Protein AF-A0A659UG24-F1 (afdb_monomer_lite)

pLDDT: mean 96.51, std 4.01, range [73.5, 98.75]

Radius of gyration: 14.36 Å; chains: 1; bounding box: 29×17×43 Å

Foldseek 3Di:
DDDPVNDDPPDDDDDPVVLLVVLLVVLVVCVVVVHAAADDCVVPVDVVSVVSSVVSPHDD

Sequence (60 aa):
MPTIHDLDTPSILIDVARAEANIARAQAHADKNGLKLRPHIKTHKLPYWAKKQVAAGAVG

Structure (mmCIF, N/CA/C/O backbone):
data_AF-A0A659UG24-F1
#
_entry.id   AF-A0A659UG24-F1
#
loop_
_atom_site.group_PDB
_atom_site.id
_atom_site.type_symbol
_atom_site.label_atom_id
_atom_site.label_alt_id
_atom_site.label_comp_id
_atom_site.label_asym_id
_atom_site.label_entity_id
_atom_site.label_seq_id
_atom_site.pdbx_PDB_ins_code
_atom_site.Cartn_x
_atom_site.Cartn_y
_atom_site.Cartn_z
_atom_site.occupancy
_atom_site.B_iso_or_equiv
_atom_site.auth_seq_id
_atom_site.auth_comp_id
_atom_site.auth_asym_id
_atom_site.auth_atom_id
_atom_site.pdbx_PDB_model_num
ATOM 1 N N . MET A 1 1 ? 2.725 -5.076 -27.259 1.00 73.50 1 MET A N 1
ATOM 2 C CA . MET A 1 1 ? 2.756 -4.364 -25.964 1.00 73.50 1 MET A CA 1
ATOM 3 C C . MET A 1 1 ? 4.097 -4.655 -25.326 1.00 73.50 1 MET A C 1
ATOM 5 O O . MET A 1 1 ? 4.489 -5.815 -25.397 1.00 73.50 1 MET A O 1
ATOM 9 N N . PRO A 1 2 ? 4.796 -3.652 -24.776 1.00 81.38 2 PRO A N 1
ATOM 10 C CA . PRO A 1 2 ? 6.046 -3.891 -24.067 1.00 81.38 2 PRO A CA 1
ATOM 11 C C . PRO A 1 2 ? 5.810 -4.835 -22.879 1.00 81.38 2 PRO A C 1
ATOM 13 O O . PRO A 1 2 ? 4.778 -4.778 -22.208 1.00 81.38 2 PRO A O 1
ATOM 16 N N . THR A 1 3 ? 6.759 -5.733 -22.673 1.00 94.81 3 THR A N 1
ATOM 17 C CA . THR A 1 3 ? 6.857 -6.725 -21.605 1.00 94.81 3 THR A CA 1
ATOM 18 C C . THR A 1 3 ? 7.870 -6.259 -20.559 1.00 94.81 3 THR A C 1
ATOM 20 O O . THR A 1 3 ? 8.569 -5.265 -20.746 1.00 94.81 3 THR A O 1
ATOM 23 N N . ILE A 1 4 ? 8.006 -6.999 -19.456 1.00 94.88 4 ILE A N 1
ATOM 24 C CA . ILE A 1 4 ? 9.038 -6.699 -18.450 1.00 94.88 4 ILE A CA 1
ATOM 25 C C . ILE A 1 4 ? 10.469 -6.812 -19.003 1.00 94.88 4 ILE A C 1
ATOM 27 O O . ILE A 1 4 ? 11.380 -6.233 -18.422 1.00 94.88 4 ILE A O 1
ATOM 31 N N . HIS A 1 5 ? 10.666 -7.552 -20.101 1.00 95.12 5 HIS A N 1
ATOM 32 C CA . HIS A 1 5 ? 11.974 -7.750 -20.731 1.00 95.12 5 HIS A CA 1
ATOM 33 C C . HIS A 1 5 ? 12.398 -6.572 -21.614 1.00 95.12 5 HIS A C 1
ATOM 35 O O . HIS A 1 5 ? 13.563 -6.495 -21.985 1.00 95.12 5 HIS A O 1
ATOM 41 N N . ASP A 1 6 ? 11.479 -5.649 -21.910 1.00 96.12 6 ASP A N 1
ATOM 42 C CA . ASP A 1 6 ? 11.745 -4.458 -22.723 1.00 96.12 6 ASP A CA 1
ATOM 43 C C . ASP A 1 6 ? 12.215 -3.255 -21.879 1.00 96.12 6 ASP A C 1
ATOM 45 O O . ASP A 1 6 ? 12.336 -2.145 -22.389 1.00 96.12 6 ASP A O 1
ATOM 49 N N . LEU A 1 7 ? 12.434 -3.446 -20.573 1.00 95.88 7 LEU A N 1
ATOM 50 C CA . LEU A 1 7 ? 12.871 -2.397 -19.653 1.00 95.88 7 LEU A CA 1
ATOM 51 C C . LEU A 1 7 ? 14.396 -2.353 -19.542 1.00 95.88 7 LEU A C 1
ATOM 53 O O . LEU A 1 7 ? 15.036 -3.372 -19.281 1.00 95.88 7 LEU A O 1
ATOM 57 N N . ASP A 1 8 ? 14.958 -1.147 -19.624 1.00 96.81 8 ASP A N 1
ATOM 58 C CA . ASP A 1 8 ? 16.373 -0.919 -19.341 1.00 96.81 8 ASP A CA 1
ATOM 59 C C . ASP A 1 8 ? 16.708 -1.274 -17.886 1.00 96.81 8 ASP A C 1
ATOM 61 O O . ASP A 1 8 ? 15.948 -1.005 -16.947 1.00 96.81 8 ASP A O 1
ATOM 65 N N . THR A 1 9 ? 17.877 -1.879 -17.681 1.00 95.88 9 THR A N 1
ATOM 66 C CA . THR A 1 9 ? 18.346 -2.289 -16.354 1.00 95.88 9 THR A CA 1
ATOM 67 C C . THR A 1 9 ? 19.417 -1.338 -15.814 1.00 95.88 9 THR A C 1
ATOM 69 O O . THR A 1 9 ? 20.339 -1.001 -16.559 1.00 95.88 9 THR A O 1
ATOM 72 N N . PRO A 1 10 ? 19.374 -0.970 -14.515 1.00 95.44 10 PRO A N 1
ATOM 73 C CA . PRO A 1 10 ? 18.480 -1.499 -13.484 1.00 95.44 10 PRO A CA 1
ATOM 74 C C . PRO A 1 10 ? 17.112 -0.802 -13.439 1.00 95.44 10 PRO A C 1
ATOM 76 O O . PRO A 1 10 ? 17.019 0.421 -13.479 1.00 95.44 10 PRO A O 1
ATOM 79 N N . SER A 1 11 ? 16.062 -1.599 -13.235 1.00 96.25 11 SER A N 1
ATOM 80 C CA . SER A 1 11 ? 14.692 -1.125 -13.020 1.00 96.25 11 SER A CA 1
ATOM 81 C C . SER A 1 11 ? 14.095 -1.767 -11.769 1.00 96.25 11 SER A C 1
ATOM 83 O O . SER A 1 11 ? 14.268 -2.963 -11.528 1.00 96.25 11 SER A O 1
ATOM 85 N N . ILE A 1 12 ? 13.375 -0.977 -10.966 1.00 95.06 12 ILE A N 1
ATOM 86 C CA . ILE A 1 12 ? 12.620 -1.480 -9.811 1.00 95.06 12 ILE A CA 1
ATOM 87 C C . ILE A 1 12 ? 11.219 -1.859 -10.280 1.00 95.06 12 ILE A C 1
ATOM 89 O O . ILE A 1 12 ? 10.476 -1.017 -10.781 1.00 95.06 12 ILE A O 1
ATOM 93 N N . LEU A 1 13 ? 10.845 -3.117 -10.060 1.00 95.75 13 LEU A N 1
ATOM 94 C CA . LEU A 1 13 ? 9.523 -3.643 -10.383 1.00 95.75 13 LEU A CA 1
ATOM 95 C C . LEU A 1 13 ? 8.731 -3.934 -9.112 1.00 95.75 13 LEU A C 1
ATOM 97 O O . LEU A 1 13 ? 9.257 -4.486 -8.145 1.00 95.75 13 LEU A O 1
ATOM 101 N N . ILE A 1 14 ? 7.448 -3.578 -9.130 1.00 95.81 14 ILE A N 1
ATOM 102 C CA . ILE A 1 14 ? 6.500 -3.891 -8.062 1.00 95.81 14 ILE A CA 1
ATOM 103 C C . ILE A 1 14 ? 5.339 -4.665 -8.676 1.00 95.81 14 ILE A C 1
ATOM 105 O O . ILE A 1 14 ? 4.639 -4.156 -9.549 1.00 95.81 14 ILE A O 1
ATOM 109 N N . ASP A 1 15 ? 5.116 -5.881 -8.186 1.00 97.31 15 ASP A N 1
ATOM 110 C CA . ASP A 1 15 ? 3.912 -6.651 -8.488 1.00 97.31 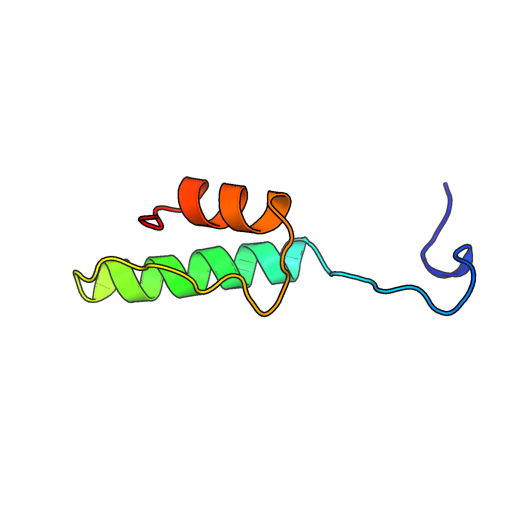15 ASP A CA 1
ATOM 111 C C . ASP A 1 15 ? 2.710 -6.006 -7.783 1.00 97.31 15 ASP A C 1
ATOM 113 O O . ASP A 1 15 ? 2.600 -6.025 -6.550 1.00 97.31 15 ASP A O 1
ATOM 117 N N . VAL A 1 16 ? 1.821 -5.409 -8.580 1.00 97.00 16 VAL A N 1
ATOM 118 C CA . VAL A 1 16 ? 0.667 -4.660 -8.076 1.00 97.00 16 VAL A CA 1
ATOM 119 C C . VAL A 1 16 ? -0.334 -5.573 -7.381 1.00 97.00 16 VAL A C 1
ATOM 121 O O . VAL A 1 16 ? -0.770 -5.245 -6.279 1.00 97.00 16 VAL A O 1
ATOM 124 N N . ALA A 1 17 ? -0.644 -6.734 -7.963 1.00 97.88 17 ALA A N 1
ATOM 125 C CA . ALA A 1 17 ? -1.610 -7.664 -7.387 1.00 97.88 17 ALA A CA 1
ATOM 126 C C . ALA A 1 17 ? -1.138 -8.149 -6.010 1.00 97.88 17 ALA A C 1
ATOM 128 O O . ALA A 1 17 ? -1.903 -8.184 -5.043 1.00 97.88 17 ALA A O 1
ATOM 129 N N . ARG A 1 18 ? 0.162 -8.443 -5.883 1.00 98.44 18 ARG A N 1
ATOM 130 C CA . ARG A 1 18 ? 0.752 -8.842 -4.602 1.00 98.44 18 ARG A CA 1
ATOM 131 C C . ARG A 1 18 ? 0.772 -7.701 -3.586 1.00 98.44 18 ARG A C 1
ATOM 133 O O . ARG A 1 18 ? 0.503 -7.932 -2.406 1.00 98.44 18 ARG A O 1
ATOM 140 N N . ALA A 1 19 ? 1.102 -6.483 -4.010 1.00 98.19 19 ALA A N 1
ATOM 141 C CA . ALA A 1 19 ? 1.107 -5.318 -3.129 1.00 98.19 19 ALA A CA 1
ATOM 142 C C . ALA A 1 19 ? -0.299 -5.006 -2.588 1.00 98.19 19 ALA A C 1
ATOM 144 O O . ALA A 1 19 ? -0.457 -4.775 -1.389 1.00 98.19 19 ALA A O 1
ATOM 145 N N . GLU A 1 20 ? -1.326 -5.078 -3.434 1.00 98.25 20 GLU A N 1
ATOM 146 C CA . GLU A 1 20 ? -2.722 -4.871 -3.040 1.00 98.25 20 GLU A CA 1
ATOM 147 C C . GLU A 1 20 ? -3.225 -5.963 -2.091 1.00 98.25 20 GLU A C 1
ATOM 149 O O . GLU A 1 20 ? -3.797 -5.646 -1.046 1.00 98.25 20 GLU A O 1
ATOM 154 N N . ALA A 1 21 ? -2.925 -7.236 -2.373 1.00 98.69 21 ALA A N 1
ATOM 155 C CA . ALA A 1 21 ? -3.257 -8.341 -1.474 1.00 98.69 21 ALA A CA 1
ATOM 156 C C . ALA A 1 21 ? -2.589 -8.186 -0.094 1.00 98.69 21 ALA A C 1
ATOM 158 O O . ALA A 1 21 ? -3.191 -8.485 0.940 1.00 98.69 21 ALA A O 1
ATOM 159 N N . ASN A 1 22 ? -1.353 -7.676 -0.053 1.00 98.56 22 ASN A N 1
ATOM 160 C CA . ASN A 1 22 ? -0.661 -7.385 1.201 1.00 98.56 22 ASN A CA 1
ATOM 161 C C . ASN A 1 22 ? -1.330 -6.255 1.991 1.00 98.56 22 ASN A C 1
ATOM 163 O O . ASN A 1 22 ? -1.478 -6.393 3.206 1.00 98.56 22 ASN A O 1
ATOM 167 N N . ILE A 1 23 ? -1.743 -5.172 1.322 1.00 98.38 23 ILE A N 1
ATOM 168 C CA . ILE A 1 23 ? -2.473 -4.063 1.954 1.00 98.38 23 ILE A CA 1
ATOM 169 C C . ILE A 1 23 ? -3.783 -4.578 2.556 1.00 98.38 23 ILE A C 1
ATOM 171 O O . ILE A 1 23 ? -4.020 -4.378 3.747 1.00 98.38 23 ILE A O 1
ATOM 175 N N . ALA A 1 24 ? -4.585 -5.301 1.770 1.00 98.56 24 ALA A N 1
ATOM 176 C CA . ALA A 1 24 ? -5.865 -5.844 2.218 1.00 98.56 24 ALA A CA 1
ATOM 177 C C . ALA A 1 24 ? -5.699 -6.781 3.423 1.00 98.56 24 ALA A C 1
ATOM 179 O O . ALA A 1 24 ? -6.417 -6.667 4.414 1.00 98.56 24 ALA A O 1
ATOM 180 N N . ARG A 1 25 ? -4.703 -7.673 3.381 1.00 98.75 25 ARG A N 1
ATOM 181 C CA . ARG A 1 25 ? -4.413 -8.601 4.480 1.00 98.75 25 ARG A CA 1
ATOM 182 C C . ARG A 1 25 ? -3.999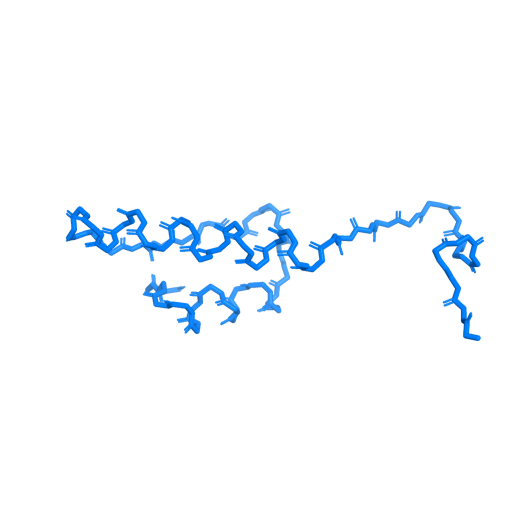 -7.881 5.764 1.00 98.75 25 ARG A C 1
ATOM 184 O O . ARG A 1 25 ? -4.445 -8.271 6.840 1.00 98.75 25 ARG A O 1
ATOM 191 N N . ALA A 1 26 ? -3.138 -6.868 5.666 1.00 98.25 26 ALA A N 1
ATOM 192 C CA . ALA A 1 26 ? -2.695 -6.105 6.830 1.00 98.25 26 ALA A CA 1
ATOM 193 C C . ALA A 1 26 ? -3.856 -5.329 7.466 1.00 98.25 26 ALA A C 1
ATOM 195 O O . ALA A 1 26 ? -4.007 -5.350 8.687 1.00 98.25 26 ALA A O 1
ATOM 196 N N . GLN A 1 27 ? -4.697 -4.706 6.638 1.00 98.75 27 GLN A N 1
ATOM 197 C CA . GLN A 1 27 ? -5.872 -3.984 7.106 1.00 98.75 27 GLN A CA 1
ATOM 198 C C . GLN A 1 27 ? -6.880 -4.921 7.777 1.00 98.75 27 GLN A C 1
ATOM 200 O O . GLN A 1 27 ? -7.223 -4.708 8.935 1.00 98.75 27 GLN A O 1
ATOM 205 N N . ALA A 1 28 ? -7.246 -6.025 7.119 1.00 98.62 28 ALA A N 1
ATOM 206 C CA . ALA A 1 28 ? -8.172 -7.010 7.675 1.00 98.62 28 ALA A CA 1
ATOM 207 C C . ALA A 1 28 ? -7.683 -7.584 9.016 1.00 98.62 28 ALA A C 1
ATOM 209 O O . ALA A 1 28 ? -8.481 -7.883 9.904 1.00 98.62 28 ALA A O 1
ATOM 210 N N . HIS A 1 29 ? -6.365 -7.733 9.186 1.00 98.69 29 HIS A N 1
ATOM 211 C CA . HIS A 1 29 ? -5.793 -8.145 10.462 1.00 98.69 29 HIS A CA 1
ATOM 212 C C . HIS A 1 29 ? -5.997 -7.089 11.557 1.00 98.69 29 HIS A C 1
ATOM 214 O O . HIS A 1 29 ? -6.371 -7.448 12.671 1.00 98.69 29 HIS A O 1
ATOM 220 N N . ALA A 1 30 ? -5.773 -5.807 11.264 1.00 98.50 30 ALA A N 1
ATOM 221 C CA . ALA A 1 30 ? -6.017 -4.735 12.226 1.00 98.50 30 ALA A CA 1
ATOM 222 C C . ALA A 1 30 ? -7.508 -4.632 12.584 1.00 98.50 30 ALA A C 1
ATOM 224 O O . ALA A 1 30 ? -7.846 -4.615 13.769 1.00 98.50 30 ALA A O 1
ATOM 225 N N . ASP A 1 31 ? -8.383 -4.691 11.578 1.00 98.44 31 ASP A N 1
ATOM 226 C CA . ASP A 1 31 ? -9.837 -4.626 11.745 1.00 98.44 31 ASP A CA 1
ATOM 227 C C . ASP A 1 31 ? -10.351 -5.772 12.623 1.00 98.44 31 ASP A C 1
ATOM 229 O O . ASP A 1 31 ? -11.090 -5.542 13.580 1.00 98.44 31 ASP A O 1
ATOM 233 N N . LYS A 1 32 ? -9.893 -7.009 12.368 1.00 98.62 32 LYS A N 1
ATOM 234 C CA . LYS A 1 32 ? -10.254 -8.192 13.168 1.00 98.62 32 LYS A CA 1
ATOM 235 C C . LYS A 1 32 ? -9.898 -8.038 14.651 1.00 98.62 32 LYS A C 1
ATOM 237 O O . LYS A 1 32 ? -10.565 -8.625 15.497 1.00 98.62 32 LYS A O 1
ATOM 242 N N . ASN A 1 33 ? -8.851 -7.279 14.963 1.00 98.44 33 ASN A N 1
ATOM 243 C CA . ASN A 1 33 ? -8.403 -7.030 16.333 1.00 98.44 33 ASN A CA 1
ATOM 244 C C . ASN A 1 33 ? -8.926 -5.698 16.906 1.00 98.44 33 ASN A C 1
ATOM 246 O O . ASN A 1 33 ? -8.535 -5.324 18.009 1.00 98.44 33 ASN A O 1
ATOM 250 N N . GLY A 1 34 ? -9.780 -4.966 16.179 1.00 98.00 34 GLY A N 1
ATOM 251 C CA . GLY A 1 34 ? -10.313 -3.672 16.617 1.00 98.00 34 GLY A CA 1
ATOM 252 C C . GLY A 1 34 ? -9.263 -2.557 16.712 1.00 98.00 34 GLY A C 1
ATOM 253 O O . GLY A 1 34 ? -9.440 -1.610 17.478 1.00 98.00 34 GLY A O 1
ATOM 254 N N . LEU A 1 35 ? -8.157 -2.660 15.968 1.00 98.19 35 LEU A N 1
ATOM 255 C CA . LEU A 1 35 ? -7.053 -1.696 15.987 1.00 98.19 35 LEU A CA 1
ATOM 256 C C . LEU A 1 35 ? -7.103 -0.762 14.776 1.00 98.19 35 LEU A C 1
ATOM 258 O O . LEU A 1 35 ? -7.455 -1.166 13.671 1.00 98.19 35 LEU A O 1
ATOM 262 N N . LYS A 1 36 ? -6.654 0.485 14.957 1.00 98.12 36 LYS A N 1
ATOM 263 C CA . LYS A 1 36 ? -6.425 1.412 13.840 1.00 98.12 36 LYS A CA 1
ATOM 264 C C . LYS A 1 36 ? -5.043 1.170 13.241 1.00 98.12 36 LYS A C 1
ATOM 266 O O . LYS A 1 36 ? -4.035 1.335 13.929 1.00 98.12 36 LYS A O 1
ATOM 271 N N . LEU A 1 37 ? -4.989 0.822 11.958 1.00 98.44 37 LEU A N 1
ATOM 272 C CA . LEU A 1 37 ? -3.730 0.642 11.238 1.00 98.44 37 LEU A CA 1
ATOM 273 C C . LEU A 1 37 ? -3.207 1.984 10.707 1.00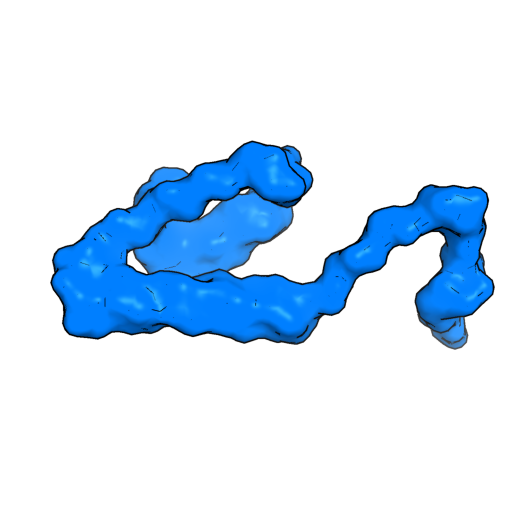 98.44 37 LEU A C 1
ATOM 275 O O . LEU A 1 37 ? -3.897 2.641 9.935 1.00 98.44 37 LEU A O 1
ATOM 279 N N . ARG A 1 38 ? -1.969 2.356 11.063 1.00 98.12 38 ARG A N 1
ATOM 280 C CA . ARG A 1 38 ? -1.239 3.503 10.488 1.00 98.12 38 ARG A CA 1
ATOM 281 C C . ARG A 1 38 ? 0.081 3.038 9.854 1.00 98.12 38 ARG A C 1
ATOM 283 O O . ARG A 1 38 ? 1.093 2.948 10.555 1.00 98.12 38 ARG A O 1
ATOM 290 N N . PRO A 1 39 ? 0.090 2.684 8.558 1.00 97.12 39 PRO A N 1
ATOM 291 C CA . PRO A 1 39 ? 1.274 2.160 7.888 1.00 97.12 39 PRO A CA 1
ATOM 292 C C . PRO A 1 39 ? 2.415 3.181 7.822 1.00 97.12 39 PRO A C 1
ATOM 294 O O . PRO A 1 39 ? 2.219 4.351 7.502 1.00 97.12 39 PRO A O 1
ATOM 297 N N . HIS A 1 40 ? 3.646 2.729 8.071 1.00 97.25 40 HIS A N 1
ATOM 298 C CA . HIS A 1 40 ? 4.828 3.571 7.907 1.00 97.25 40 HIS A CA 1
ATOM 299 C C . HIS A 1 40 ? 5.327 3.528 6.457 1.00 97.25 40 HIS A C 1
ATOM 301 O O . HIS A 1 40 ? 5.789 2.493 5.979 1.00 97.25 40 HIS A O 1
ATOM 307 N N . ILE A 1 41 ? 5.344 4.670 5.770 1.00 95.69 41 ILE A N 1
ATOM 308 C CA . ILE A 1 41 ? 5.626 4.709 4.324 1.00 95.69 41 ILE A CA 1
ATOM 309 C C . ILE A 1 41 ? 7.115 4.655 3.945 1.00 95.69 41 ILE A C 1
ATOM 311 O O . ILE A 1 41 ? 7.438 4.673 2.761 1.00 95.69 41 ILE A O 1
ATOM 315 N N . LYS A 1 42 ? 8.044 4.573 4.915 1.00 96.56 42 LYS A N 1
ATOM 316 C CA . LYS A 1 42 ? 9.511 4.545 4.664 1.00 96.56 42 LYS A CA 1
ATOM 317 C C . LYS A 1 42 ? 9.960 3.526 3.621 1.00 96.56 42 LYS A C 1
ATOM 319 O O . LYS A 1 42 ? 10.978 3.760 2.982 1.00 96.56 42 LYS A O 1
ATOM 324 N N . THR A 1 43 ? 9.233 2.417 3.495 1.00 96.06 43 THR A N 1
ATOM 325 C CA . THR A 1 43 ?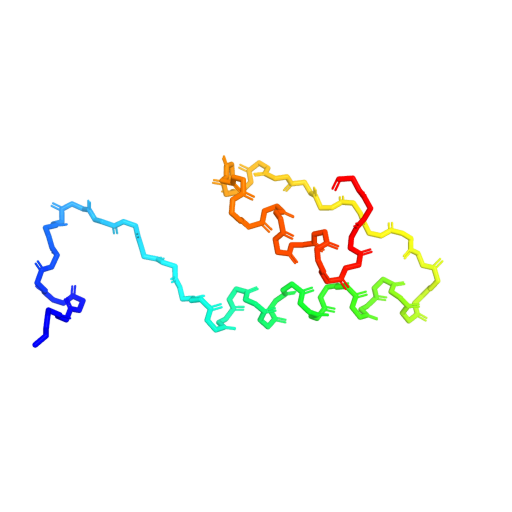 9.581 1.312 2.600 1.00 96.06 43 THR A CA 1
ATOM 326 C C . THR A 1 43 ? 9.429 1.705 1.138 1.00 96.06 43 THR A C 1
ATOM 328 O O . THR A 1 43 ? 10.331 1.458 0.350 1.00 96.06 4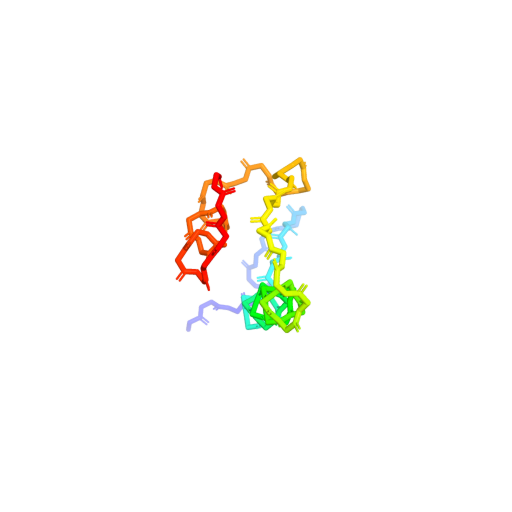3 THR A O 1
ATOM 331 N N . HIS A 1 44 ? 8.305 2.327 0.773 1.00 96.25 44 HIS A N 1
ATOM 332 C CA . HIS A 1 44 ? 8.030 2.690 -0.618 1.00 96.25 44 HIS A CA 1
ATOM 333 C C . HIS A 1 44 ? 8.264 4.171 -0.897 1.00 96.25 44 HIS A C 1
ATOM 335 O O . HIS A 1 44 ? 8.641 4.514 -2.004 1.00 96.25 44 HIS A O 1
ATOM 341 N N . LYS A 1 45 ? 8.005 5.064 0.067 1.00 96.38 45 LYS A N 1
ATOM 342 C CA . LYS A 1 45 ? 8.072 6.535 -0.071 1.00 96.38 45 LYS A CA 1
ATOM 343 C C . LYS A 1 45 ? 7.257 7.115 -1.241 1.00 96.38 45 LYS A C 1
ATOM 345 O O . LYS A 1 45 ? 7.415 8.274 -1.599 1.00 96.38 45 LYS A O 1
ATOM 350 N N . LEU A 1 46 ? 6.350 6.320 -1.807 1.00 96.75 46 LEU A N 1
ATOM 351 C CA . LEU A 1 46 ? 5.459 6.701 -2.900 1.00 96.75 46 LEU A CA 1
ATOM 352 C C . LEU A 1 46 ? 4.051 7.034 -2.374 1.00 96.75 46 LEU A C 1
ATOM 354 O O . LEU A 1 46 ? 3.438 6.163 -1.744 1.00 96.75 46 LEU A O 1
ATOM 358 N N . PRO A 1 47 ? 3.489 8.218 -2.694 1.00 96.88 47 PRO A N 1
ATOM 359 C CA . PRO A 1 47 ? 2.108 8.572 -2.352 1.00 96.88 47 PRO A CA 1
ATOM 360 C C . PRO A 1 47 ? 1.054 7.628 -2.945 1.00 96.88 47 PRO A C 1
ATOM 362 O O . PRO A 1 47 ? -0.017 7.470 -2.368 1.00 96.88 47 PRO A O 1
ATOM 365 N N . TYR A 1 48 ? 1.349 6.980 -4.077 1.00 97.12 48 TYR A N 1
ATOM 366 C CA . TYR A 1 48 ? 0.453 6.012 -4.721 1.00 97.12 48 TYR A CA 1
ATOM 367 C C . TYR A 1 48 ? 0.041 4.878 -3.768 1.00 97.12 48 TYR A C 1
ATOM 369 O O . TYR A 1 48 ? -1.148 4.618 -3.582 1.00 97.12 48 TYR A O 1
ATOM 377 N N . TRP A 1 49 ? 1.015 4.253 -3.101 1.00 97.62 49 TRP A N 1
ATOM 378 C CA . TRP A 1 49 ? 0.754 3.163 -2.160 1.00 97.62 49 TRP A CA 1
ATOM 379 C C . TRP A 1 49 ? 0.126 3.653 -0.856 1.00 97.62 49 TRP A C 1
ATOM 381 O O . TRP A 1 49 ? -0.752 2.978 -0.327 1.00 97.62 49 TRP A O 1
ATOM 391 N N . ALA A 1 50 ? 0.502 4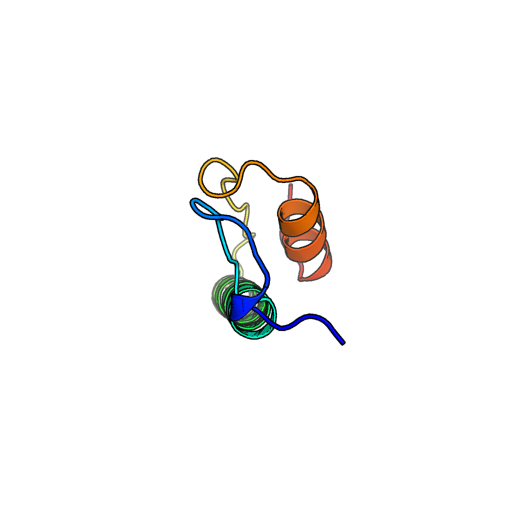.849 -0.389 1.00 97.50 50 ALA A N 1
ATOM 392 C CA . ALA A 1 50 ? -0.127 5.469 0.777 1.00 97.50 50 ALA A CA 1
ATOM 393 C C . ALA A 1 50 ? -1.633 5.694 0.548 1.00 97.50 50 ALA A C 1
ATOM 395 O O . ALA A 1 50 ? -2.457 5.313 1.372 1.00 97.50 50 ALA A O 1
ATOM 396 N N . LYS A 1 51 ? -2.017 6.216 -0.625 1.00 97.50 51 LYS A N 1
ATOM 397 C CA . LYS A 1 51 ? -3.432 6.396 -0.990 1.00 97.50 51 LYS A CA 1
ATOM 398 C C . LYS A 1 51 ? -4.192 5.072 -1.041 1.00 97.50 51 LYS A C 1
ATOM 400 O O . LYS A 1 51 ? -5.325 5.017 -0.579 1.00 97.50 51 LYS A O 1
ATOM 405 N N . LYS A 1 52 ? -3.578 4.002 -1.561 1.00 97.75 52 LYS A N 1
ATOM 406 C CA . LYS A 1 52 ? -4.192 2.662 -1.557 1.00 97.75 52 LYS A CA 1
ATOM 407 C C . LYS A 1 52 ? -4.371 2.101 -0.146 1.00 97.75 52 LYS A C 1
ATOM 409 O O . LYS A 1 52 ? -5.387 1.471 0.116 1.00 97.75 52 LYS A O 1
ATOM 414 N N . GLN A 1 53 ? -3.426 2.349 0.760 1.00 98.38 53 GLN A N 1
ATOM 415 C CA . GLN A 1 53 ? -3.553 1.968 2.169 1.00 98.38 53 GLN A CA 1
ATOM 416 C C . GLN A 1 53 ? -4.721 2.700 2.841 1.00 98.38 53 GLN A C 1
ATOM 418 O O . GLN A 1 53 ? -5.566 2.054 3.454 1.00 98.38 53 GLN A O 1
ATOM 423 N N . VAL A 1 54 ? -4.814 4.023 2.668 1.00 98.19 54 VAL A N 1
ATOM 424 C CA . VAL A 1 54 ? -5.929 4.824 3.206 1.00 98.19 54 VAL A CA 1
ATOM 425 C C . VAL A 1 54 ? -7.267 4.370 2.619 1.00 98.19 54 VAL A C 1
ATOM 427 O O . VAL A 1 54 ? -8.226 4.184 3.359 1.00 98.19 54 VAL A O 1
ATOM 430 N N . ALA A 1 55 ? -7.327 4.108 1.310 1.00 98.06 55 ALA A N 1
ATOM 431 C CA . ALA A 1 55 ? -8.532 3.596 0.655 1.00 98.06 55 ALA A CA 1
ATOM 432 C C . ALA A 1 55 ? -8.969 2.215 1.176 1.00 98.06 55 ALA A C 1
ATOM 434 O O . ALA A 1 55 ? -10.157 1.909 1.149 1.00 98.06 55 ALA A O 1
ATOM 435 N N . ALA A 1 56 ? -8.033 1.392 1.658 1.00 97.94 56 ALA A N 1
ATOM 436 C CA . ALA A 1 56 ? -8.353 0.109 2.276 1.00 97.94 56 ALA A CA 1
ATOM 437 C C . ALA A 1 56 ? -8.920 0.250 3.700 1.00 97.94 56 ALA A C 1
ATOM 439 O O . ALA A 1 56 ? -9.544 -0.688 4.177 1.00 97.94 56 ALA A O 1
ATOM 440 N N . GLY A 1 57 ? -8.729 1.395 4.367 1.00 98.12 57 GLY A N 1
ATOM 441 C CA . GLY A 1 57 ? -9.191 1.641 5.739 1.00 98.12 57 GLY A CA 1
ATOM 442 C C . GLY A 1 57 ? -8.092 2.082 6.709 1.00 98.12 57 GLY A C 1
ATOM 443 O O . GLY A 1 57 ? -8.367 2.283 7.895 1.00 98.12 57 GLY A O 1
ATOM 444 N N . ALA A 1 58 ? -6.852 2.246 6.238 1.00 97.75 58 ALA A N 1
ATOM 445 C CA . ALA A 1 58 ? -5.778 2.744 7.084 1.00 97.75 58 ALA A CA 1
ATOM 446 C C . ALA A 1 58 ? -6.048 4.191 7.519 1.00 97.75 58 ALA A C 1
ATOM 448 O O . ALA A 1 58 ? -6.609 4.998 6.776 1.00 97.75 58 ALA A O 1
ATOM 449 N N . VAL A 1 59 ? -5.604 4.530 8.727 1.00 96.81 59 VAL A N 1
ATOM 450 C CA . VAL A 1 59 ? -5.766 5.859 9.310 1.00 96.81 59 VAL A CA 1
ATOM 451 C C . VAL A 1 59 ? -4.423 6.579 9.329 1.00 96.81 59 VAL A C 1
ATOM 453 O O . VAL A 1 59 ? -3.522 6.209 10.087 1.00 96.81 59 VAL A O 1
ATOM 456 N N . GLY A 1 60 ? -4.349 7.666 8.559 1.00 87.06 60 GLY A N 1
ATOM 457 C CA . GLY A 1 60 ? -3.183 8.548 8.458 1.00 87.06 60 GLY A CA 1
ATOM 458 C C . GLY A 1 60 ? -2.273 8.268 7.274 1.00 87.06 60 GLY A C 1
ATOM 459 O O . GLY A 1 60 ? -2.368 7.180 6.670 1.00 87.06 60 GLY A O 1
#

Secondary structure (DSSP, 8-state):
---GGGSPSS-----HHHHHHHHHHHHHHHHHTTPPP---GGGT--HHHHHHHHHHT---